Protein AF-A0A7X4BP80-F1 (afdb_monomer_lite)

Structure (mmCIF, N/CA/C/O backbone):
data_AF-A0A7X4BP80-F1
#
_entry.id   AF-A0A7X4BP80-F1
#
loop_
_atom_site.group_PDB
_atom_site.id
_atom_site.type_symbol
_atom_site.label_atom_id
_atom_site.label_alt_id
_atom_site.label_comp_id
_atom_site.label_asym_id
_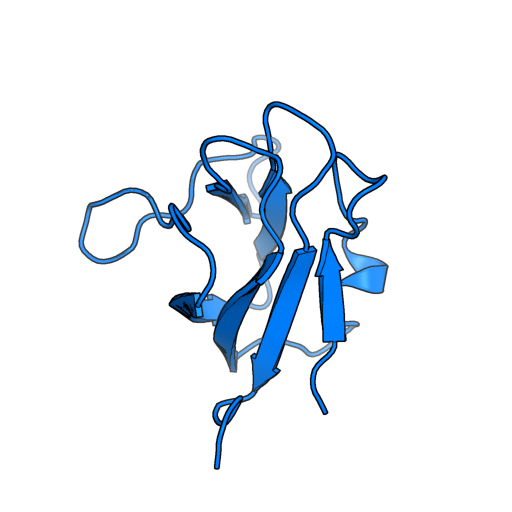atom_site.label_entity_id
_atom_site.label_seq_id
_atom_site.pdbx_PDB_ins_code
_atom_site.Cartn_x
_atom_site.Cartn_y
_atom_site.Cartn_z
_atom_site.occupancy
_atom_site.B_iso_or_equiv
_atom_site.auth_seq_id
_atom_site.auth_comp_id
_atom_site.auth_asym_id
_atom_site.auth_atom_id
_atom_site.pdbx_PDB_model_num
ATOM 1 N N . MET A 1 1 ? -9.214 -12.208 -6.658 1.00 53.00 1 MET A N 1
ATOM 2 C CA . MET A 1 1 ? -9.344 -12.569 -5.233 1.00 53.00 1 MET A CA 1
ATOM 3 C C . MET A 1 1 ? -8.527 -11.563 -4.438 1.00 53.00 1 MET A C 1
ATOM 5 O O . MET A 1 1 ? -7.469 -11.190 -4.937 1.00 53.00 1 MET A O 1
ATOM 9 N N . PRO A 1 2 ? -9.038 -11.058 -3.306 1.00 58.78 2 PRO A N 1
ATOM 10 C CA . PRO A 1 2 ? -8.305 -10.130 -2.449 1.00 58.78 2 PRO A CA 1
ATOM 11 C C . PRO A 1 2 ? -7.073 -10.812 -1.838 1.00 58.78 2 PRO A C 1
ATOM 13 O O . PRO A 1 2 ? -7.148 -11.975 -1.440 1.00 58.78 2 PRO A O 1
ATOM 16 N N . HIS A 1 3 ? -5.956 -10.091 -1.776 1.00 64.88 3 HIS A N 1
ATOM 17 C CA . HIS A 1 3 ? -4.710 -10.538 -1.154 1.00 64.88 3 HIS A CA 1
ATOM 18 C C . HIS A 1 3 ? -4.322 -9.571 -0.035 1.00 64.88 3 HIS A C 1
ATOM 20 O O . HIS A 1 3 ? -4.269 -8.362 -0.257 1.00 64.88 3 HIS A O 1
ATOM 26 N N . THR A 1 4 ? -4.054 -10.085 1.165 1.00 59.84 4 THR A N 1
ATOM 27 C CA . THR A 1 4 ? -3.519 -9.271 2.263 1.00 59.84 4 THR A CA 1
ATOM 28 C C . THR A 1 4 ? -2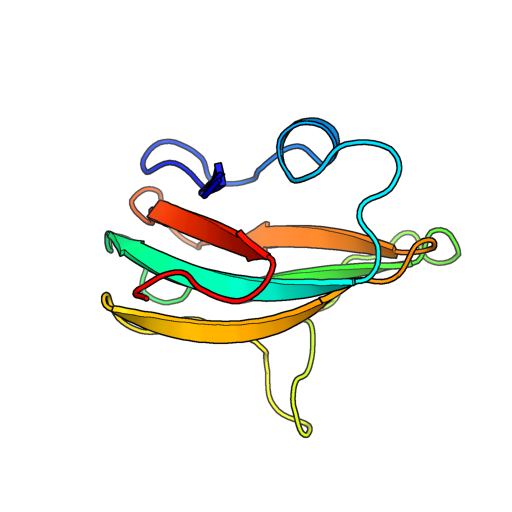.054 -8.972 1.974 1.00 59.84 4 THR A C 1
ATOM 30 O O . THR A 1 4 ? -1.247 -9.890 1.859 1.00 59.84 4 THR A O 1
ATOM 33 N N . ILE A 1 5 ? -1.729 -7.690 1.821 1.00 63.22 5 ILE A N 1
ATOM 34 C CA . ILE A 1 5 ? -0.362 -7.224 1.592 1.00 63.22 5 ILE A CA 1
ATOM 35 C C . ILE A 1 5 ? 0.315 -6.995 2.934 1.00 63.22 5 ILE A C 1
ATOM 37 O O . ILE A 1 5 ? 1.392 -7.515 3.161 1.00 63.22 5 ILE A O 1
ATOM 41 N N . LEU A 1 6 ? -0.295 -6.237 3.839 1.00 63.25 6 LEU A N 1
ATOM 42 C CA . LEU A 1 6 ? 0.293 -5.957 5.147 1.00 63.25 6 LEU A CA 1
ATOM 43 C C . LEU A 1 6 ? -0.543 -6.658 6.211 1.00 63.25 6 LEU A C 1
ATOM 45 O O . LEU A 1 6 ? -1.754 -6.455 6.235 1.00 63.25 6 LEU A O 1
ATOM 49 N N . ALA A 1 7 ? 0.084 -7.489 7.042 1.00 58.56 7 ALA A N 1
ATOM 50 C CA . ALA A 1 7 ? -0.552 -8.124 8.193 1.00 58.56 7 ALA A CA 1
ATOM 51 C C . ALA A 1 7 ? -0.243 -7.348 9.482 1.00 58.56 7 ALA A C 1
ATOM 53 O O . ALA A 1 7 ? 0.769 -6.654 9.587 1.00 58.56 7 ALA A O 1
ATOM 54 N N . THR A 1 8 ? -1.098 -7.493 10.496 1.00 51.25 8 THR A N 1
ATOM 55 C CA . THR A 1 8 ? -1.025 -6.727 11.752 1.00 51.25 8 THR A CA 1
ATOM 56 C C . THR A 1 8 ? 0.283 -6.889 12.533 1.00 51.25 8 THR A C 1
ATOM 58 O O . THR A 1 8 ? 0.572 -6.064 13.392 1.00 51.25 8 THR A O 1
ATOM 61 N N . ASP A 1 9 ? 1.070 -7.928 12.271 1.00 51.97 9 ASP A N 1
ATOM 62 C CA . ASP A 1 9 ? 2.356 -8.225 12.909 1.00 51.97 9 ASP A CA 1
ATOM 63 C C . ASP A 1 9 ? 3.579 -7.863 12.042 1.00 51.97 9 ASP A C 1
ATOM 65 O O . ASP A 1 9 ? 4.716 -8.080 12.463 1.00 51.97 9 ASP A O 1
ATOM 69 N N . GLN A 1 10 ? 3.369 -7.277 10.859 1.00 55.81 10 GLN A N 1
ATOM 70 C CA . GLN A 1 10 ? 4.422 -6.935 9.903 1.00 55.81 10 GLN A CA 1
ATOM 71 C C . GLN A 1 10 ? 4.568 -5.418 9.741 1.00 55.81 10 GLN A C 1
ATOM 73 O O . GLN A 1 10 ? 3.593 -4.671 9.709 1.00 55.81 10 GLN A O 1
ATOM 78 N N . THR A 1 11 ? 5.814 -4.951 9.633 1.00 56.94 11 THR A N 1
ATOM 79 C CA . THR A 1 11 ? 6.140 -3.538 9.359 1.00 56.94 11 THR A CA 1
ATOM 80 C C . THR A 1 11 ? 6.493 -3.281 7.894 1.00 56.94 11 THR A C 1
ATOM 82 O O . THR A 1 11 ? 6.504 -2.130 7.465 1.00 56.94 11 THR A O 1
ATOM 85 N N . GLU A 1 12 ? 6.801 -4.339 7.139 1.00 56.50 12 GLU A N 1
ATOM 86 C CA . GLU A 1 12 ? 7.115 -4.313 5.710 1.00 56.50 12 GLU A CA 1
ATOM 87 C C . GLU A 1 12 ? 6.623 -5.614 5.057 1.00 56.50 12 GLU A C 1
ATOM 89 O O . GLU A 1 12 ? 6.704 -6.680 5.672 1.00 56.50 12 GLU A O 1
ATOM 94 N N . THR A 1 13 ? 6.168 -5.533 3.806 1.00 57.09 13 THR A N 1
ATOM 95 C CA . THR A 1 13 ? 5.784 -6.703 3.002 1.00 57.09 13 THR A CA 1
ATOM 96 C C . THR A 1 13 ? 6.815 -6.952 1.896 1.00 57.09 13 THR A C 1
ATOM 98 O O . THR A 1 13 ? 7.105 -6.019 1.147 1.00 57.09 13 THR A O 1
ATOM 101 N N . PRO A 1 14 ? 7.365 -8.173 1.752 1.00 55.50 14 PRO A N 1
ATOM 102 C CA . PRO A 1 14 ? 8.259 -8.535 0.647 1.00 55.50 14 PRO A CA 1
ATOM 103 C C . PRO A 1 14 ? 7.562 -8.503 -0.726 1.00 55.50 14 PRO A C 1
ATOM 105 O O . PRO A 1 14 ? 6.458 -9.029 -0.863 1.00 55.50 14 PRO A O 1
ATOM 108 N N . ASP A 1 15 ? 8.224 -7.953 -1.752 1.00 53.94 15 ASP A N 1
ATOM 109 C CA . ASP A 1 15 ? 7.691 -7.752 -3.118 1.00 53.94 15 ASP A CA 1
ATOM 110 C C . ASP A 1 15 ? 7.068 -9.008 -3.764 1.00 53.94 15 ASP A C 1
ATOM 112 O O . ASP A 1 15 ? 6.096 -8.919 -4.521 1.00 53.94 15 ASP A O 1
ATOM 116 N N . ASP A 1 16 ? 7.611 -10.193 -3.481 1.00 52.97 16 ASP A N 1
ATOM 117 C CA . ASP A 1 16 ? 7.137 -11.471 -4.021 1.00 52.97 16 ASP A CA 1
ATOM 118 C C . ASP A 1 16 ? 5.817 -11.943 -3.393 1.00 52.97 16 ASP A C 1
ATOM 120 O O . ASP A 1 16 ? 5.079 -12.699 -4.032 1.00 52.97 16 ASP A O 1
ATOM 124 N N . GLN A 1 17 ? 5.492 -11.458 -2.191 1.00 53.41 17 GLN A N 1
ATOM 125 C CA . GLN A 1 17 ? 4.236 -11.738 -1.488 1.00 53.41 17 GLN A CA 1
ATOM 126 C C . GLN A 1 17 ? 3.129 -10.742 -1.815 1.00 53.41 17 GLN A C 1
ATOM 128 O O . GLN A 1 17 ? 1.959 -11.043 -1.589 1.00 53.41 17 GLN A O 1
ATOM 133 N N . ILE A 1 18 ? 3.483 -9.582 -2.371 1.00 55.66 18 ILE A N 1
ATOM 134 C CA . ILE A 1 18 ? 2.498 -8.574 -2.737 1.00 55.66 18 ILE A CA 1
ATOM 135 C C . ILE A 1 18 ? 1.712 -9.084 -3.947 1.00 55.66 18 ILE A C 1
ATOM 137 O O . ILE A 1 18 ? 0.503 -9.283 -3.830 1.00 55.66 18 ILE A O 1
ATOM 141 N N . LEU A 1 19 ? 2.358 -9.333 -5.099 1.00 57.00 19 LEU A N 1
ATOM 142 C CA . LEU A 1 19 ? 1.600 -9.488 -6.355 1.00 57.00 19 LEU A CA 1
ATOM 143 C C . LEU A 1 19 ? 2.198 -10.391 -7.472 1.00 57.00 19 LEU A C 1
ATOM 145 O O . LEU A 1 19 ? 1.561 -10.549 -8.514 1.00 57.00 19 LEU A O 1
ATOM 149 N N . GLY A 1 20 ? 3.344 -11.060 -7.289 1.00 52.09 20 GLY A N 1
ATOM 150 C CA . GLY A 1 20 ? 3.891 -12.017 -8.278 1.00 52.09 20 GLY A CA 1
ATOM 151 C C . GLY A 1 20 ? 4.352 -11.410 -9.627 1.00 52.09 20 GLY A C 1
ATOM 152 O O . GLY A 1 20 ? 4.166 -10.233 -9.907 1.00 52.09 20 GLY A O 1
ATOM 153 N N . LYS A 1 21 ? 4.995 -12.201 -10.504 1.00 47.34 21 LYS A N 1
ATOM 154 C CA . LYS A 1 21 ? 5.644 -11.738 -11.761 1.00 47.34 21 LYS A CA 1
ATOM 155 C C . LYS A 1 21 ? 4.673 -11.409 -12.927 1.00 47.34 21 LYS A C 1
ATOM 157 O O . LYS A 1 21 ? 4.851 -11.978 -13.988 1.00 47.34 21 LYS A O 1
ATOM 162 N N . ASP A 1 22 ? 3.654 -10.552 -12.794 1.00 54.81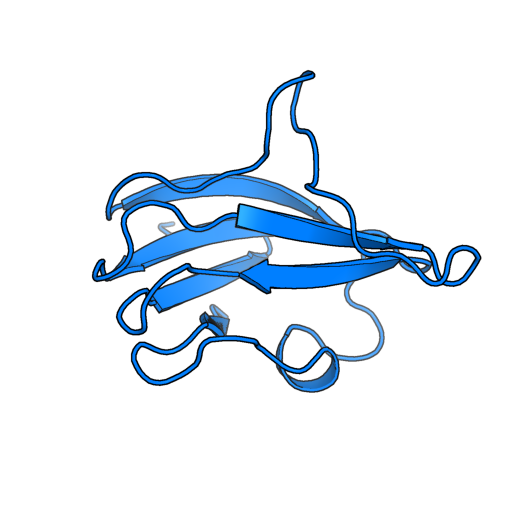 22 ASP A N 1
ATOM 163 C CA . ASP A 1 22 ? 2.955 -9.939 -13.970 1.00 54.81 22 ASP A CA 1
ATOM 164 C C . ASP A 1 22 ? 1.885 -8.884 -13.605 1.00 54.81 22 ASP A C 1
ATOM 166 O O . ASP A 1 22 ? 0.904 -8.647 -14.308 1.00 54.81 22 ASP A O 1
ATOM 170 N N . TRP A 1 23 ? 2.065 -8.220 -12.475 1.00 61.88 23 TRP A N 1
ATOM 171 C CA . TRP A 1 23 ? 1.005 -7.517 -11.760 1.00 61.88 23 TRP A CA 1
ATOM 172 C C . TRP A 1 23 ? 0.755 -6.059 -12.154 1.00 61.88 23 TRP A C 1
ATOM 174 O O . TRP A 1 23 ? 0.063 -5.336 -11.444 1.00 61.88 23 TRP A O 1
ATOM 184 N N . ALA A 1 24 ? 1.316 -5.580 -13.261 1.00 70.62 24 ALA A N 1
ATOM 185 C CA . ALA A 1 24 ? 1.020 -4.217 -13.684 1.00 70.62 24 ALA A CA 1
ATOM 186 C C . ALA A 1 24 ? -0.460 -4.083 -14.070 1.00 70.62 24 ALA A C 1
ATOM 188 O O . ALA A 1 24 ? -0.996 -4.897 -14.826 1.00 70.62 24 ALA A O 1
ATOM 189 N N . GLY A 1 25 ? -1.115 -3.041 -13.569 1.00 77.50 25 GLY A N 1
ATOM 190 C CA . GLY A 1 25 ? -2.553 -2.865 -13.725 1.00 77.50 25 GLY A CA 1
ATOM 191 C C . GLY A 1 25 ? -3.136 -1.880 -12.723 1.00 77.50 25 GLY A C 1
ATOM 192 O O . GLY A 1 25 ? -2.407 -1.175 -12.028 1.00 77.50 25 GLY A O 1
ATOM 193 N N . GLU A 1 26 ? -4.461 -1.830 -12.681 1.00 82.88 26 GLU A N 1
ATOM 194 C CA . GLU A 1 26 ? -5.229 -0.959 -11.793 1.00 82.88 26 GLU A CA 1
ATOM 195 C C . GLU A 1 26 ? -5.834 -1.803 -10.661 1.00 82.88 26 GLU A C 1
ATOM 197 O O . GLU A 1 26 ? -6.342 -2.909 -10.891 1.00 82.88 26 GLU A O 1
ATOM 202 N N . TYR A 1 27 ? -5.694 -1.317 -9.430 1.00 82.12 27 TYR A N 1
ATOM 203 C CA . TYR A 1 27 ? -6.000 -2.046 -8.202 1.00 82.12 27 TYR A CA 1
ATOM 204 C C . TYR A 1 27 ? -6.566 -1.112 -7.136 1.00 82.12 27 TYR A C 1
ATOM 206 O O . TYR A 1 27 ? -6.363 0.099 -7.178 1.00 82.12 27 TYR A O 1
ATOM 214 N N . GLN A 1 28 ? -7.212 -1.707 -6.140 1.00 83.81 28 GLN A N 1
ATOM 215 C CA . GLN A 1 28 ? -7.733 -1.031 -4.960 1.00 83.81 28 GLN A CA 1
ATOM 216 C C . GLN A 1 28 ? -7.016 -1.533 -3.716 1.00 83.81 28 GLN A C 1
ATOM 218 O O . GLN A 1 28 ? -6.959 -2.743 -3.483 1.00 83.81 28 GLN A O 1
ATOM 223 N N . LEU A 1 29 ? -6.484 -0.600 -2.929 1.00 84.44 29 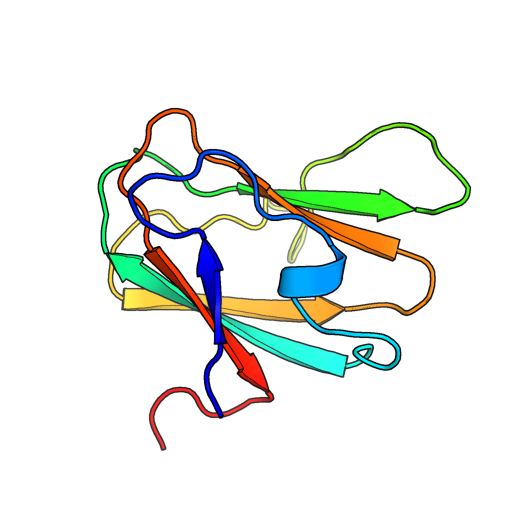LEU A N 1
ATOM 224 C CA . LEU A 1 29 ? -5.979 -0.851 -1.585 1.00 84.44 29 LEU A CA 1
ATOM 225 C C . LEU A 1 29 ? -7.076 -0.512 -0.578 1.00 84.44 29 LEU A C 1
ATOM 227 O O . LEU A 1 29 ? -7.558 0.620 -0.543 1.00 84.44 29 LEU A O 1
ATOM 231 N N . LEU A 1 30 ? -7.450 -1.492 0.238 1.00 85.25 30 LEU A N 1
ATOM 232 C CA . LEU A 1 30 ? -8.421 -1.364 1.316 1.00 85.25 30 LEU A CA 1
ATOM 233 C C . LEU A 1 30 ? -7.716 -1.502 2.664 1.00 85.25 30 LEU A C 1
ATOM 235 O O . LEU A 1 30 ? -7.088 -2.523 2.941 1.00 85.25 30 LEU A O 1
ATOM 239 N N . CYS A 1 31 ? -7.883 -0.506 3.527 1.00 85.50 31 CYS A N 1
ATOM 240 C CA . CYS A 1 31 ? -7.500 -0.611 4.931 1.00 85.50 31 CYS A CA 1
ATOM 241 C C . CYS A 1 31 ? -8.562 -1.420 5.697 1.00 85.50 31 CYS A C 1
ATOM 243 O O . CYS A 1 31 ? -9.668 -0.927 5.921 1.00 85.50 31 CYS A O 1
ATOM 245 N N . ALA A 1 32 ? -8.254 -2.663 6.072 1.00 79.56 32 ALA A N 1
ATOM 246 C CA . ALA A 1 32 ? -9.188 -3.571 6.741 1.00 79.56 32 ALA A CA 1
ATOM 247 C C . ALA A 1 32 ? -9.149 -3.434 8.270 1.00 79.56 32 ALA A C 1
ATOM 249 O O . ALA A 1 32 ? -10.195 -3.411 8.921 1.00 79.56 32 ALA A O 1
ATOM 250 N N . THR A 1 33 ? -7.954 -3.306 8.849 1.00 74.44 33 THR A N 1
ATOM 251 C CA . THR A 1 33 ? -7.768 -3.105 10.292 1.00 74.44 33 THR A CA 1
ATOM 252 C C . THR A 1 33 ? -6.752 -2.005 10.560 1.00 74.44 33 THR A C 1
ATOM 254 O O . THR A 1 33 ? -5.943 -1.656 9.699 1.00 74.44 33 THR A O 1
ATOM 257 N N . TYR A 1 34 ? -6.819 -1.431 11.761 1.00 69.44 34 TYR A N 1
ATOM 258 C CA . TYR A 1 34 ? -6.051 -0.251 12.120 1.00 69.44 34 TYR A CA 1
ATOM 259 C C . TYR A 1 34 ? -5.361 -0.406 13.475 1.00 69.44 34 TYR A C 1
ATOM 261 O O . TYR A 1 34 ? -5.999 -0.621 14.504 1.00 69.44 34 TYR A O 1
ATOM 269 N N . GLY A 1 35 ? -4.048 -0.206 13.459 1.00 62.91 35 GLY A N 1
ATOM 270 C CA . GLY A 1 35 ? -3.185 -0.109 14.637 1.00 62.91 35 GLY A CA 1
ATOM 271 C C . GLY A 1 35 ? -1.979 0.812 14.414 1.00 62.91 35 GLY A C 1
ATOM 272 O O . GLY A 1 35 ? -1.192 1.039 15.333 1.00 62.91 35 GLY A O 1
ATOM 273 N N . SER A 1 36 ? -1.850 1.391 13.213 1.00 61.69 36 SER A N 1
ATOM 274 C CA . SER A 1 36 ? -0.882 2.435 12.875 1.00 61.69 36 SER A CA 1
ATOM 275 C C . SER A 1 36 ? -1.593 3.710 12.479 1.00 61.69 36 SER A C 1
ATOM 277 O O . SER A 1 36 ? -2.590 3.639 11.780 1.00 61.69 36 SER A O 1
ATOM 279 N N . THR A 1 37 ? -1.060 4.864 12.879 1.00 69.19 37 THR A N 1
ATOM 280 C CA . THR A 1 37 ? -1.680 6.166 12.620 1.00 69.19 37 THR A CA 1
ATOM 281 C C . THR A 1 37 ? -1.821 6.538 11.144 1.00 69.19 37 THR A C 1
ATOM 283 O O . THR A 1 37 ? -2.646 7.381 10.810 1.00 69.19 37 THR A O 1
ATOM 286 N N . GLU A 1 38 ? -1.017 5.946 10.263 1.00 79.81 38 GLU A N 1
ATOM 287 C CA . GLU A 1 38 ? -1.040 6.201 8.822 1.00 79.81 38 GLU A CA 1
ATOM 288 C C . GLU A 1 38 ? -0.333 5.043 8.108 1.00 79.81 38 GLU A C 1
ATOM 290 O O . GLU A 1 38 ? 0.782 4.679 8.495 1.00 79.81 38 GLU A O 1
ATOM 295 N N . VAL A 1 39 ? -0.962 4.471 7.077 1.00 83.19 39 VAL A N 1
ATOM 296 C CA . VAL A 1 39 ? -0.280 3.556 6.151 1.00 83.19 39 VAL A CA 1
ATOM 297 C C . VAL A 1 39 ? 0.118 4.340 4.911 1.00 83.19 39 VAL A C 1
ATOM 299 O O . VAL A 1 39 ? -0.744 4.927 4.252 1.00 83.19 39 VAL A O 1
ATOM 302 N N . VAL A 1 40 ? 1.407 4.332 4.581 1.00 86.06 40 VAL A N 1
ATOM 303 C CA . VAL A 1 40 ? 1.948 5.049 3.421 1.00 86.06 40 VAL A CA 1
ATOM 304 C C . VAL A 1 40 ? 2.347 4.051 2.342 1.00 86.06 40 VAL A C 1
ATOM 306 O O . VAL A 1 40 ? 3.052 3.076 2.613 1.00 86.06 40 VAL A O 1
ATOM 309 N N . LEU A 1 41 ? 1.909 4.298 1.107 1.00 85.88 41 LEU A N 1
ATOM 310 C CA . LEU A 1 41 ? 2.401 3.574 -0.057 1.00 85.88 41 LEU A CA 1
ATOM 311 C C . LEU A 1 41 ? 3.731 4.179 -0.500 1.00 85.88 41 LEU A C 1
ATOM 313 O O . LEU A 1 41 ? 3.807 5.361 -0.830 1.00 85.88 41 LEU A O 1
ATOM 317 N N . GLN A 1 42 ? 4.766 3.352 -0.564 1.00 86.62 42 GLN A N 1
ATOM 318 C CA . GLN A 1 42 ? 6.065 3.719 -1.104 1.00 86.62 42 GLN A CA 1
ATOM 319 C C . GLN A 1 42 ? 6.322 3.003 -2.423 1.00 86.62 42 GLN A C 1
ATOM 321 O O . GLN A 1 42 ? 5.867 1.883 -2.646 1.00 86.62 42 GLN A O 1
ATOM 326 N N . VAL A 1 43 ? 7.078 3.663 -3.290 1.00 86.19 43 VAL A N 1
ATOM 327 C CA . VAL A 1 43 ? 7.426 3.206 -4.628 1.00 86.19 43 VAL A CA 1
ATOM 328 C C . VAL A 1 43 ? 8.917 3.415 -4.886 1.00 86.19 43 VAL A C 1
ATOM 330 O O . VAL A 1 43 ? 9.513 4.418 -4.477 1.00 86.19 43 VAL A O 1
ATOM 333 N N . ARG A 1 44 ? 9.530 2.468 -5.589 1.00 86.56 44 ARG A N 1
ATOM 334 C CA . ARG A 1 44 ? 10.929 2.519 -6.014 1.00 86.56 44 ARG A CA 1
ATOM 335 C C . ARG A 1 44 ? 11.030 2.068 -7.465 1.00 86.56 44 ARG A C 1
ATOM 337 O O . ARG A 1 44 ? 10.538 1.009 -7.818 1.00 86.56 44 ARG A O 1
ATOM 344 N N . SER A 1 45 ? 11.666 2.858 -8.329 1.00 83.94 45 SER A N 1
ATOM 345 C CA . SER A 1 45 ? 11.986 2.389 -9.685 1.00 83.94 45 SER A CA 1
ATOM 346 C C . SER A 1 45 ? 13.208 1.480 -9.638 1.00 83.94 45 SER A C 1
ATOM 348 O O . SER A 1 45 ? 14.158 1.800 -8.931 1.00 83.94 45 SER A O 1
ATOM 350 N N . HIS A 1 46 ? 13.285 0.450 -10.484 1.00 79.00 46 HIS A N 1
ATOM 351 C CA . HIS A 1 46 ? 14.518 -0.341 -10.640 1.00 79.00 46 HIS A CA 1
ATOM 352 C C . HIS A 1 46 ? 15.745 0.495 -11.056 1.00 79.00 46 HIS A C 1
ATOM 354 O O . HIS A 1 46 ? 16.884 0.048 -10.932 1.00 79.00 46 HIS A O 1
ATOM 360 N N . ARG A 1 47 ? 15.534 1.719 -11.559 1.00 80.19 47 ARG A N 1
ATOM 361 C CA . ARG A 1 47 ? 16.611 2.655 -11.920 1.00 80.19 47 ARG A CA 1
ATOM 362 C C . ARG A 1 47 ? 17.147 3.456 -10.731 1.00 80.19 47 ARG A C 1
ATOM 364 O O . ARG A 1 47 ? 18.206 4.065 -10.846 1.00 80.19 47 ARG A O 1
ATOM 371 N N . THR A 1 48 ? 16.422 3.492 -9.615 1.00 75.75 48 THR A N 1
ATOM 372 C CA . THR A 1 48 ? 16.739 4.302 -8.433 1.00 75.75 48 THR A CA 1
ATOM 373 C C . THR A 1 48 ? 16.767 3.417 -7.194 1.00 75.75 48 THR A C 1
ATOM 375 O O . THR A 1 48 ? 15.781 2.765 -6.886 1.00 75.75 48 THR A O 1
ATOM 378 N N . ALA A 1 49 ? 17.850 3.434 -6.421 1.00 77.44 49 ALA A N 1
ATOM 379 C CA . ALA A 1 49 ? 17.955 2.588 -5.227 1.00 77.44 49 ALA A CA 1
ATOM 380 C C . ALA A 1 49 ? 17.082 3.049 -4.034 1.00 77.44 49 ALA A C 1
ATOM 382 O O . ALA A 1 49 ? 17.053 2.377 -3.005 1.00 77.44 49 ALA A O 1
ATOM 383 N N . THR A 1 50 ? 16.365 4.171 -4.153 1.00 88.25 50 THR A N 1
ATOM 384 C CA . THR A 1 50 ? 15.681 4.843 -3.037 1.00 88.25 50 THR A CA 1
ATOM 385 C C . THR A 1 50 ? 14.163 4.681 -3.104 1.00 88.25 50 THR A C 1
ATOM 387 O O . THR A 1 50 ? 13.560 4.896 -4.155 1.00 88.25 50 THR A O 1
ATOM 390 N N . TRP A 1 51 ? 13.548 4.356 -1.966 1.00 87.00 51 TRP A N 1
ATOM 391 C CA . TRP A 1 51 ? 12.095 4.371 -1.775 1.00 87.00 51 TRP A CA 1
ATOM 392 C C . TRP A 1 51 ? 11.572 5.799 -1.628 1.00 87.00 51 TRP A C 1
ATOM 394 O O . TRP A 1 51 ? 12.157 6.598 -0.898 1.00 87.00 51 TRP A O 1
ATOM 404 N N . ASN A 1 52 ? 10.464 6.106 -2.297 1.00 89.06 52 ASN A N 1
ATOM 405 C CA . ASN A 1 52 ? 9.784 7.396 -2.203 1.00 89.06 52 ASN A CA 1
ATOM 406 C C . ASN A 1 52 ? 8.304 7.181 -1.908 1.00 89.06 52 ASN A C 1
ATOM 408 O O . ASN A 1 52 ? 7.731 6.195 -2.364 1.00 89.06 52 ASN A O 1
ATOM 412 N N . ASP A 1 53 ? 7.674 8.118 -1.209 1.00 89.62 53 ASP A N 1
ATOM 413 C CA . ASP A 1 53 ? 6.230 8.075 -0.997 1.00 89.62 53 ASP A CA 1
ATOM 414 C C . ASP A 1 53 ? 5.515 8.271 -2.341 1.00 89.62 53 ASP A C 1
ATOM 416 O O . ASP A 1 53 ? 5.813 9.192 -3.114 1.00 89.62 53 ASP A O 1
ATOM 420 N N . ALA A 1 54 ? 4.601 7.356 -2.654 1.00 85.50 54 ALA A N 1
ATOM 421 C CA . ALA A 1 54 ? 3.806 7.426 -3.865 1.00 85.50 54 ALA A CA 1
ATOM 422 C C . ALA A 1 54 ? 2.870 8.635 -3.782 1.00 85.50 54 ALA A C 1
ATOM 424 O O . ALA A 1 54 ? 2.323 8.945 -2.726 1.00 85.50 54 ALA A O 1
ATOM 425 N N . LYS A 1 55 ? 2.670 9.320 -4.910 1.00 87.38 55 LYS A N 1
ATOM 426 C CA . LYS A 1 55 ? 1.778 10.478 -4.990 1.00 87.38 55 LYS A CA 1
ATOM 427 C C . LYS A 1 55 ? 0.554 10.151 -5.839 1.00 87.38 55 LYS A C 1
ATOM 429 O O . LYS A 1 55 ? 0.701 9.707 -6.976 1.00 87.38 55 LYS A O 1
ATOM 434 N N . LEU A 1 56 ? -0.635 10.444 -5.322 1.00 77.44 56 LEU A N 1
ATOM 435 C CA . LEU A 1 56 ? -1.893 10.443 -6.062 1.00 77.44 56 LEU A CA 1
ATOM 436 C C . LEU A 1 56 ? -2.419 11.881 -6.133 1.00 77.44 56 LEU A C 1
ATOM 43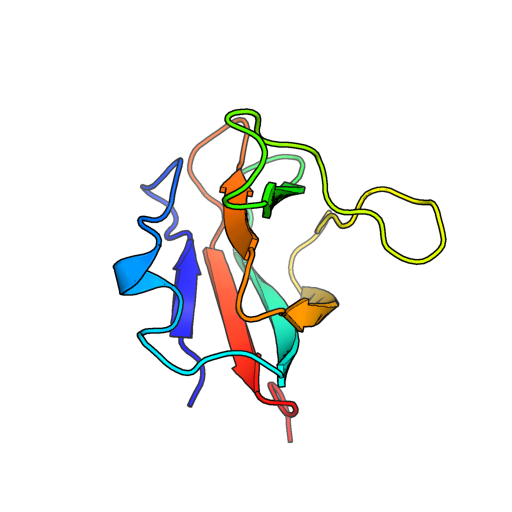8 O O . LEU A 1 56 ? -2.572 12.543 -5.111 1.00 77.44 56 LEU A O 1
ATOM 442 N N . ASN A 1 57 ? -2.661 12.392 -7.343 1.00 82.06 57 ASN A N 1
ATOM 443 C CA . ASN A 1 57 ? -3.125 13.772 -7.570 1.00 82.06 57 ASN A CA 1
ATOM 444 C C . ASN A 1 57 ? -2.268 14.848 -6.862 1.00 82.06 57 ASN A C 1
ATOM 446 O O . ASN A 1 57 ? -2.776 15.863 -6.395 1.00 82.06 57 ASN A O 1
ATOM 450 N N . GLY A 1 58 ? -0.953 14.618 -6.772 1.00 81.06 58 GLY A N 1
ATOM 451 C CA . GLY A 1 58 ? -0.005 15.530 -6.122 1.00 81.06 58 GLY A CA 1
ATOM 452 C C . GLY A 1 58 ? 0.068 15.423 -4.593 1.00 81.06 58 GLY A C 1
ATOM 453 O O . GLY A 1 58 ? 0.886 16.114 -3.989 1.00 81.06 58 GLY A O 1
ATOM 454 N N . GLN A 1 59 ? -0.724 14.551 -3.966 1.00 84.62 59 GLN A N 1
ATOM 455 C CA . GLN A 1 59 ? -0.700 14.286 -2.523 1.00 84.62 59 GLN A CA 1
ATOM 456 C C . GLN A 1 59 ? -0.144 12.896 -2.221 1.00 84.62 59 GLN A C 1
ATOM 458 O O . GLN A 1 59 ? -0.166 12.031 -3.088 1.00 84.62 59 GLN A O 1
ATOM 463 N N . ASP A 1 60 ? 0.364 12.676 -1.007 1.00 85.38 60 ASP A N 1
ATOM 464 C CA . ASP A 1 60 ? 0.807 11.347 -0.571 1.00 85.38 60 ASP A CA 1
ATOM 465 C C . ASP A 1 60 ? -0.327 10.326 -0.639 1.00 85.38 60 ASP A C 1
ATOM 467 O O . ASP A 1 60 ? -1.437 10.567 -0.167 1.00 85.38 60 ASP A O 1
ATOM 471 N N . ALA A 1 61 ? -0.030 9.181 -1.241 1.00 86.44 61 ALA A N 1
ATOM 472 C CA . ALA A 1 61 ? -0.922 8.045 -1.351 1.00 86.44 61 ALA A CA 1
ATOM 473 C C . ALA A 1 61 ? -0.912 7.283 -0.019 1.00 86.44 61 ALA A C 1
ATOM 475 O O . ALA A 1 61 ? -0.025 6.468 0.249 1.00 86.44 61 ALA A O 1
ATOM 476 N N . LYS A 1 62 ? -1.891 7.589 0.835 1.00 87.06 62 LYS A N 1
ATOM 477 C CA . LYS A 1 62 ? -1.978 7.064 2.199 1.00 87.06 62 LYS A CA 1
ATOM 478 C C . LYS A 1 62 ? -3.383 6.631 2.591 1.00 87.06 62 LYS A C 1
ATOM 480 O O . LYS A 1 62 ? -4.375 7.185 2.121 1.00 87.06 62 LYS A O 1
ATOM 485 N N . LEU A 1 63 ? -3.448 5.670 3.506 1.00 86.19 63 LEU A N 1
ATOM 486 C CA . LEU A 1 63 ? -4.674 5.204 4.149 1.00 86.19 63 LEU A CA 1
ATOM 487 C C . LEU A 1 63 ? -4.657 5.671 5.609 1.00 86.19 63 LEU A C 1
ATOM 489 O O . LEU A 1 63 ? -3.700 5.405 6.338 1.00 86.19 63 LEU A O 1
ATOM 493 N N . THR A 1 64 ? -5.698 6.394 6.023 1.00 83.62 64 THR A N 1
ATOM 494 C CA . THR A 1 64 ? -5.754 7.082 7.327 1.00 83.62 64 THR A CA 1
ATOM 495 C C . THR A 1 64 ? -6.789 6.504 8.287 1.00 83.62 64 THR A C 1
ATOM 497 O O . THR A 1 64 ? -6.751 6.819 9.471 1.00 83.62 64 THR A O 1
ATOM 500 N N . GLU A 1 65 ? -7.709 5.669 7.806 1.00 84.69 65 GLU A N 1
ATOM 501 C CA . GLU A 1 65 ? -8.758 5.051 8.621 1.00 84.69 65 GLU A CA 1
ATOM 502 C C . GLU A 1 65 ? -9.120 3.650 8.109 1.00 84.69 65 GLU A C 1
ATOM 504 O O . GLU A 1 65 ? -8.759 3.271 6.996 1.00 84.69 65 GLU A O 1
ATOM 509 N N . ALA A 1 66 ? -9.806 2.853 8.930 1.00 85.19 66 ALA A N 1
ATOM 510 C CA . ALA A 1 66 ? -10.358 1.574 8.487 1.00 85.19 66 ALA A CA 1
ATOM 511 C C . ALA A 1 66 ? -11.531 1.814 7.520 1.00 85.19 66 ALA A C 1
ATOM 513 O O . ALA A 1 66 ? -12.341 2.712 7.734 1.00 85.19 66 ALA A O 1
ATOM 514 N N . GLY A 1 67 ? -11.622 1.021 6.454 1.00 83.19 67 GLY A N 1
ATOM 515 C CA . GLY A 1 67 ? -12.606 1.195 5.380 1.00 83.19 67 GLY A CA 1
ATOM 516 C C . GLY A 1 67 ? -12.189 2.183 4.285 1.00 83.19 67 GLY A C 1
ATOM 517 O O . GLY A 1 67 ? -12.839 2.228 3.243 1.00 83.19 67 GLY A O 1
ATOM 518 N N . HIS A 1 68 ? -11.096 2.933 4.472 1.00 86.38 68 HIS A N 1
ATOM 519 C CA . HIS A 1 68 ? -10.555 3.810 3.433 1.00 86.38 68 HIS A CA 1
ATOM 520 C C . HIS A 1 68 ? -10.095 2.992 2.221 1.00 86.38 68 HIS A C 1
ATOM 522 O O . HIS A 1 68 ? -9.455 1.944 2.361 1.00 86.38 68 HIS A O 1
ATOM 528 N N . LEU A 1 69 ? -10.405 3.514 1.037 1.00 86.19 69 LEU A N 1
ATOM 529 C CA . LEU A 1 69 ? -10.052 2.937 -0.252 1.00 86.19 69 LEU A CA 1
ATOM 530 C C . 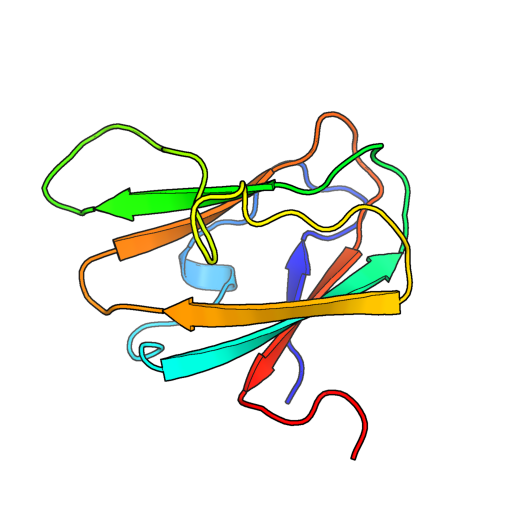LEU A 1 69 ? -9.120 3.874 -1.008 1.00 86.19 69 LEU A C 1
ATOM 532 O O . LEU A 1 69 ? -9.312 5.090 -1.020 1.00 86.19 69 LEU A O 1
ATOM 536 N N . LEU A 1 70 ? -8.135 3.285 -1.676 1.00 85.56 70 LEU A N 1
ATOM 537 C CA . LEU A 1 70 ? -7.206 3.996 -2.537 1.00 85.56 70 LEU A CA 1
ATOM 538 C C . LEU A 1 70 ? -7.053 3.243 -3.859 1.00 85.56 70 LEU A C 1
ATOM 540 O O . LEU A 1 70 ? -6.570 2.109 -3.880 1.00 85.56 70 LEU A O 1
ATOM 544 N N . ASP A 1 71 ? -7.427 3.895 -4.958 1.00 85.12 71 ASP A N 1
ATOM 545 C CA . ASP A 1 71 ? -7.161 3.387 -6.301 1.00 85.12 71 ASP A CA 1
ATOM 546 C C . ASP A 1 71 ? -5.689 3.631 -6.660 1.00 85.12 71 ASP A C 1
ATOM 548 O O . ASP A 1 71 ? -5.175 4.751 -6.563 1.00 85.12 71 ASP A O 1
ATOM 552 N N . VAL A 1 72 ? -4.996 2.576 -7.084 1.00 81.31 72 VAL A N 1
ATOM 553 C CA . VAL A 1 72 ? -3.577 2.622 -7.441 1.00 81.31 72 VAL A CA 1
ATOM 554 C C . VAL A 1 72 ? -3.327 1.975 -8.794 1.00 81.31 72 VAL A C 1
ATOM 556 O O . VAL A 1 72 ? -3.906 0.946 -9.144 1.00 81.31 72 VAL A O 1
ATOM 559 N N . LYS A 1 73 ? -2.408 2.574 -9.555 1.00 83.12 73 LYS A N 1
ATOM 560 C CA . LYS A 1 73 ? -1.910 2.015 -10.810 1.00 83.12 73 LYS A CA 1
ATOM 561 C C . LYS A 1 73 ? -0.466 1.579 -10.651 1.00 83.12 73 LYS A C 1
ATOM 563 O O . LYS A 1 73 ? 0.413 2.377 -10.323 1.00 83.12 73 LYS A O 1
ATOM 568 N N . LEU A 1 74 ? -0.238 0.306 -10.919 1.00 80.56 74 LEU A N 1
ATOM 569 C CA . LEU A 1 74 ? 1.006 -0.376 -10.629 1.00 80.56 74 LEU A CA 1
ATOM 570 C C . LEU A 1 74 ? 1.735 -0.669 -11.942 1.00 80.56 74 LEU A C 1
ATOM 572 O O . LEU A 1 74 ? 1.123 -1.100 -12.923 1.00 80.56 74 LEU A O 1
ATOM 576 N N . MET A 1 75 ? 3.028 -0.356 -11.994 1.00 81.56 75 MET A N 1
ATOM 577 C CA . MET A 1 75 ? 3.840 -0.355 -13.213 1.00 81.56 75 MET A CA 1
ATOM 578 C C . MET A 1 75 ? 4.933 -1.426 -13.151 1.00 81.56 75 MET A C 1
ATOM 580 O O . MET A 1 75 ? 5.539 -1.630 -12.109 1.00 81.56 75 MET A O 1
ATOM 584 N N . ARG A 1 76 ? 5.230 -2.071 -14.292 1.00 75.31 76 ARG A N 1
ATOM 585 C CA . ARG A 1 76 ? 6.151 -3.228 -14.374 1.00 75.31 76 ARG A CA 1
ATOM 586 C C . ARG A 1 76 ? 7.585 -2.944 -13.908 1.00 75.31 76 ARG A C 1
ATOM 588 O O . ARG A 1 76 ? 8.255 -3.860 -13.450 1.00 75.31 76 ARG A O 1
ATOM 595 N N . ASP A 1 77 ? 8.046 -1.703 -14.038 1.00 79.25 77 ASP A N 1
ATOM 596 C CA . ASP A 1 77 ? 9.437 -1.305 -13.757 1.00 79.25 77 ASP A CA 1
ATOM 597 C C . ASP A 1 77 ? 9.631 -0.697 -12.356 1.00 79.25 77 ASP A C 1
ATOM 599 O O . ASP A 1 77 ? 10.633 -0.017 -12.085 1.00 79.25 77 ASP A O 1
ATOM 603 N N . TYR A 1 78 ? 8.636 -0.887 -11.491 1.00 77.94 78 TYR A N 1
ATOM 604 C CA . TYR A 1 78 ? 8.582 -0.322 -10.157 1.00 77.94 78 TYR A CA 1
ATOM 605 C C . TYR A 1 78 ? 8.274 -1.402 -9.125 1.00 77.94 78 TYR A C 1
ATOM 607 O O . TYR A 1 78 ? 7.459 -2.297 -9.342 1.00 77.94 78 TYR A O 1
ATOM 615 N N . GLU A 1 79 ? 8.914 -1.256 -7.980 1.00 79.44 79 GLU A N 1
ATOM 616 C CA . GLU A 1 79 ? 8.618 -1.969 -6.751 1.00 79.44 79 GLU A CA 1
ATOM 617 C C . GLU A 1 79 ? 7.755 -1.077 -5.861 1.00 79.44 79 GLU A C 1
ATOM 619 O O . GLU A 1 79 ? 7.863 0.157 -5.900 1.00 79.44 79 GLU A O 1
ATOM 624 N N . TYR A 1 80 ? 6.896 -1.691 -5.055 1.00 79.00 80 TYR A N 1
ATOM 625 C CA . TYR A 1 80 ? 5.953 -0.983 -4.202 1.00 79.00 80 TYR A CA 1
ATOM 626 C C . TYR A 1 80 ? 5.873 -1.685 -2.860 1.00 79.00 80 TYR A C 1
ATOM 628 O O . TYR A 1 80 ? 5.881 -2.907 -2.805 1.00 79.00 80 TYR A O 1
ATOM 636 N N . ARG A 1 81 ? 5.729 -0.918 -1.786 1.00 80.56 81 ARG A N 1
ATOM 637 C CA . ARG A 1 81 ? 5.526 -1.463 -0.444 1.00 80.56 81 ARG A CA 1
ATOM 638 C C . ARG A 1 81 ? 4.628 -0.557 0.373 1.00 80.56 81 ARG A C 1
ATOM 640 O O . ARG A 1 81 ? 4.551 0.643 0.116 1.00 80.56 81 ARG A O 1
ATOM 647 N N . LEU A 1 82 ? 3.992 -1.124 1.385 1.00 80.75 82 LEU A N 1
ATOM 648 C CA . LEU A 1 82 ? 3.277 -0.366 2.403 1.00 80.75 82 LEU A CA 1
ATOM 649 C C . LEU A 1 82 ? 4.145 -0.278 3.650 1.00 80.75 82 LEU A C 1
ATOM 651 O O . LEU A 1 82 ? 4.789 -1.258 4.024 1.00 80.75 82 LEU A O 1
ATOM 655 N N . THR A 1 83 ? 4.169 0.891 4.278 1.00 79.62 83 THR A N 1
ATOM 656 C CA . THR A 1 83 ? 4.901 1.104 5.526 1.00 79.62 83 THR A CA 1
ATOM 657 C C . THR A 1 83 ? 4.002 1.715 6.586 1.00 79.62 83 THR A C 1
ATOM 659 O O . THR A 1 83 ? 3.085 2.491 6.298 1.00 79.62 83 THR A O 1
ATOM 662 N N . THR A 1 84 ? 4.280 1.349 7.833 1.00 76.88 84 THR A N 1
ATOM 663 C CA . THR A 1 84 ? 3.600 1.860 9.020 1.00 76.88 84 THR A CA 1
ATOM 664 C C . THR A 1 84 ? 4.613 2.169 10.114 1.00 76.88 84 THR A C 1
ATOM 666 O O . THR A 1 84 ? 5.678 1.559 10.195 1.00 76.88 84 THR A O 1
ATOM 669 N N . LYS A 1 85 ? 4.292 3.123 10.997 1.00 70.19 85 LYS A N 1
ATOM 670 C CA . LYS A 1 85 ? 5.150 3.432 12.161 1.00 70.19 85 LYS A CA 1
ATOM 671 C C . LYS A 1 85 ? 5.051 2.388 13.277 1.00 70.19 85 LYS A C 1
ATOM 673 O O . LYS A 1 85 ? 5.942 2.311 14.117 1.00 70.19 85 LYS A O 1
ATOM 678 N N . THR A 1 86 ? 3.961 1.625 13.310 1.00 64.62 86 THR A N 1
ATOM 679 C CA . THR A 1 86 ? 3.668 0.604 14.320 1.00 64.62 86 THR A CA 1
ATOM 680 C C . THR A 1 86 ? 2.985 -0.589 13.664 1.00 64.62 86 THR A C 1
ATOM 682 O O . THR A 1 86 ? 2.273 -0.438 12.670 1.00 64.62 86 THR A O 1
ATOM 685 N N . ALA A 1 87 ? 3.195 -1.773 14.233 1.00 62.00 87 ALA A N 1
ATOM 686 C CA . ALA A 1 87 ? 2.451 -2.971 13.869 1.00 62.00 87 ALA A CA 1
ATOM 687 C C . ALA A 1 87 ? 0.953 -2.773 14.184 1.00 62.00 87 ALA A C 1
ATOM 689 O O . ALA A 1 87 ? 0.609 -2.126 15.178 1.00 62.00 87 ALA A O 1
ATOM 690 N N . GLY A 1 88 ? 0.073 -3.301 13.332 1.00 65.62 88 GLY A N 1
ATOM 691 C CA . GLY A 1 88 ? -1.370 -3.350 13.586 1.00 65.62 88 GLY A CA 1
ATOM 692 C C . GLY A 1 88 ? -2.269 -2.899 12.436 1.00 65.62 88 GLY A C 1
ATOM 693 O O . GLY A 1 88 ? -3.475 -2.826 12.631 1.00 65.62 88 GLY A O 1
ATOM 694 N N . ALA A 1 89 ? -1.727 -2.582 11.259 1.00 71.38 89 ALA A N 1
ATOM 695 C CA . ALA A 1 89 ? -2.548 -2.319 10.078 1.00 71.38 89 ALA A CA 1
ATOM 696 C C . ALA A 1 89 ? -2.680 -3.582 9.225 1.00 71.38 89 ALA A C 1
ATOM 698 O O . ALA A 1 89 ? -1.685 -4.257 8.967 1.00 71.38 89 ALA A O 1
ATOM 699 N N . GLU A 1 90 ? -3.894 -3.857 8.758 1.00 77.31 90 GLU A N 1
ATOM 700 C CA . GLU A 1 90 ? -4.132 -4.841 7.709 1.00 77.31 90 GLU A CA 1
ATOM 701 C C . GLU A 1 90 ? -4.567 -4.123 6.438 1.00 77.31 90 GLU A C 1
ATOM 703 O O . GLU A 1 90 ? -5.568 -3.402 6.443 1.00 77.31 90 GLU A O 1
ATOM 708 N N . VAL A 1 91 ? -3.818 -4.313 5.351 1.00 78.19 91 VAL A N 1
ATOM 709 C CA . VAL A 1 91 ? -4.159 -3.741 4.044 1.00 78.19 91 VAL A CA 1
ATOM 710 C C . VAL A 1 91 ? -4.326 -4.845 3.023 1.00 78.19 91 VAL A C 1
ATOM 712 O O . VAL A 1 91 ? -3.435 -5.669 2.814 1.00 78.19 91 VAL A O 1
ATOM 715 N N . VAL A 1 92 ? -5.475 -4.819 2.364 1.00 80.50 92 VAL A N 1
ATOM 716 C CA . VAL A 1 92 ? -5.875 -5.763 1.329 1.00 80.50 92 VAL A CA 1
ATOM 717 C C . VAL A 1 92 ? -5.737 -5.092 -0.030 1.00 80.50 92 VAL A C 1
ATOM 719 O O . VAL A 1 92 ? -6.157 -3.950 -0.196 1.00 80.50 92 VAL A O 1
ATOM 722 N N . ILE A 1 93 ? -5.192 -5.801 -1.016 1.00 79.56 93 ILE A N 1
ATOM 723 C CA . ILE A 1 93 ? -5.253 -5.399 -2.420 1.00 79.56 93 ILE A CA 1
ATOM 724 C C . ILE A 1 93 ? -6.199 -6.293 -3.205 1.00 79.56 93 ILE A C 1
ATOM 726 O O . ILE A 1 93 ? -6.186 -7.518 -3.068 1.00 79.56 93 ILE A O 1
ATOM 730 N N . ALA A 1 94 ? -6.986 -5.691 -4.089 1.00 75.88 94 ALA A N 1
ATOM 731 C CA . ALA A 1 94 ? -7.731 -6.424 -5.101 1.00 75.88 94 ALA A CA 1
ATOM 732 C C . ALA A 1 94 ? -7.657 -5.715 -6.455 1.00 75.88 94 ALA A C 1
ATOM 734 O O . ALA A 1 94 ? -7.559 -4.493 -6.544 1.00 75.88 94 ALA A O 1
ATOM 735 N N . LYS A 1 95 ? -7.703 -6.500 -7.532 1.00 71.94 95 LYS A N 1
ATOM 736 C CA . LYS A 1 95 ? -7.913 -5.996 -8.893 1.00 71.94 95 LYS A CA 1
ATOM 737 C C . LYS A 1 95 ? -9.378 -5.573 -8.974 1.00 71.94 95 LYS A C 1
ATOM 739 O O . LYS A 1 95 ? -10.187 -6.453 -8.709 1.00 71.94 95 LYS A O 1
ATOM 744 N N . HIS A 1 96 ? -9.637 -4.282 -9.242 1.00 63.97 96 HIS A N 1
ATOM 745 C CA . HIS A 1 96 ? -10.937 -3.578 -9.188 1.00 63.97 96 HIS A CA 1
ATOM 746 C C . HIS A 1 96 ? -12.116 -4.468 -8.809 1.00 63.97 96 HIS A C 1
ATOM 748 O O . HIS A 1 96 ? -12.459 -5.329 -9.617 1.00 63.97 96 HIS A O 1
ATOM 754 N N . ASP A 1 97 ? -12.703 -4.178 -7.638 1.00 62.19 97 ASP A N 1
ATOM 755 C CA . ASP A 1 97 ? -13.894 -4.795 -7.037 1.00 62.19 97 ASP A CA 1
ATOM 756 C C . ASP A 1 97 ? -13.620 -5.463 -5.670 1.00 62.19 97 ASP A C 1
ATOM 758 O O . ASP A 1 97 ? -13.593 -6.687 -5.532 1.00 62.19 97 ASP A O 1
ATOM 762 N N . VAL A 1 98 ? -13.359 -4.656 -4.628 1.00 53.84 98 VAL A N 1
ATOM 763 C CA . VAL A 1 98 ? -13.240 -5.190 -3.250 1.00 53.84 98 VAL A CA 1
ATOM 764 C C . VAL A 1 98 ? -14.615 -5.502 -2.628 1.00 53.84 98 VAL A C 1
ATOM 766 O O . VAL A 1 98 ? -14.674 -6.232 -1.641 1.00 53.84 98 VAL A O 1
ATOM 769 N N . TYR A 1 99 ? -15.711 -4.971 -3.186 1.00 53.41 99 TYR A N 1
ATOM 770 C CA . TYR A 1 99 ? -17.029 -4.940 -2.531 1.00 53.41 99 TYR A CA 1
ATOM 771 C C . TYR A 1 99 ? -18.226 -5.444 -3.366 1.00 53.41 99 TYR A C 1
ATOM 773 O O . TYR A 1 99 ? -19.274 -5.696 -2.767 1.00 53.41 99 TYR A O 1
ATOM 781 N N . GLY A 1 100 ? -18.085 -5.663 -4.674 1.00 48.72 100 GLY A N 1
ATOM 782 C CA . GLY A 1 100 ? -19.174 -5.953 -5.621 1.00 48.72 100 GLY A CA 1
ATOM 783 C C . GLY A 1 100 ? -19.720 -4.701 -6.302 1.00 48.72 100 GLY A C 1
ATOM 784 O O . GLY A 1 100 ? -20.057 -3.740 -5.573 1.00 48.72 100 GLY A O 1
#

Secondary structure (DSSP, 8-state):
--EEEE-TT-S---HHHHT-TT--EEEEEEEEE--SS-EEEEEEETT-SS-EE-EETTEE-EE-STT-EEEEEE-TTEEEEEEESSS--EEEEEES-S--

Sequence (100 aa):
MPHTILATDQTETPDDQILGKDWAGEYQLLCATYGSTEVVLQVRSHRTATWNDAKLNGQDAKLTEAGHLLDVKLMRDYEYRLTTKTAGAEVVIAKHDVYG

Radius of gyration: 12.55 Å; chains: 1; bounding box: 37×28×29 Å

Foldseek 3Di:
DKAWQAALADFKGDQCRRAHQPPFAKKKKAWAKDDFQKKFKWKDFPVGPDIDFDDDPNHGQIDGDHGDMDIDGGDNRMGMMIGGPHGMIIMMMDRPDPDD

pLDDT: mean 73.47, std 12.32, range [47.34, 89.62]